Protein 4G4L (pdb70)

Sequence (38 aa):
ADEYKEEDQERRKRKKRGNADEYKEEDQERRKRKKRSG

Foldseek 3Di:
DVVPPVCVCVVCVVVVD/DVVVVVVVCVCVVCVVVVCVD

B-factor: mean 37.98, std 15.41, range [18.39, 120.56]

Secondary structure (DSSP, 8-state):
-----------------/-TTT-----------------

Solvent-accessible surface area: 4564 Å² total; per-residue (Å²): 107,144,181,138,128,168,65,87,65,47,212,123,131,110,126,184,152,82,154,90,91,123,136,112,154,76,95,53,71,221,121,143,103,153,92,122,93,111

Radius of gyration: 13.04 Å; Cα contacts (8 Å, |Δi|>4): 6; chains: 2; bounding box: 15×15×38 Å

Structure (mmCIF, N/CA/C/O backbone):
data_4G4L
#
_entry.id   4G4L
#
_cell.length_a   31.307
_cell.length_b   37.417
_cell.length_c   40.761
_cell.angle_alpha   90.000
_cell.angle_beta   90.000
_cell.angle_gamma   90.000
#
_symmetry.space_group_name_H-M   'P 21 21 2'
#
loop_
_entity.id
_entity.type
_entity.pdbx_description
1 polymer alpha4tbA6
2 non-polymer 'HEXAETHYLENE GLYCOL'
3 non-polymer 'ACETYL GROUP'
4 non-polymer DI(HYDROXYETHYL)ETHER
5 water water
#
loop_
_atom_site.group_PDB
_atom_site.id
_atom_site.type_symbol
_atom_site.label_atom_id
_atom_site.label_alt_id
_atom_site.label_comp_id
_atom_site.label_asym_id
_atom_site.label_entity_id
_atom_site.label_seq_id
_atom_site.pdbx_PDB_ins_code
_atom_site.Cartn_x
_atom_site.Cartn_y
_atom_site.Cartn_z
_atom_site.occupancy
_atom_site.B_iso_or_equiv
_atom_site.auth_seq_id
_atom_site.auth_comp_id
_atom_site.auth_asym_id
_atom_site.auth_atom_id
_atom_site.pdbx_PDB_model_num
ATOM 1 N N . ALA A 1 3 ? -4.638 -1.722 22.896 1.00 54.12 3 ALA A N 1
ATOM 2 C CA . ALA A 1 3 ? -5.414 -2.251 21.785 1.00 50.84 3 ALA A CA 1
ATOM 3 C C . ALA A 1 3 ? -6.713 -1.517 21.514 1.00 52.03 3 ALA A C 1
ATOM 4 O O . ALA A 1 3 ? -7.035 -1.267 2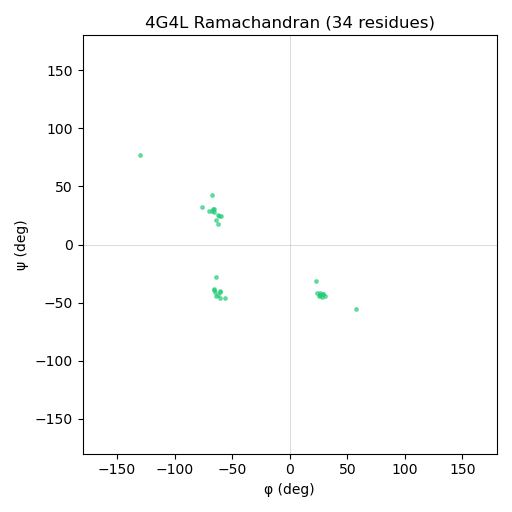0.355 1.00 48.22 3 ALA A O 1
ATOM 6 N N . ASP A 1 4 ? -7.475 -1.153 22.571 1.00 49.97 4 ASP A N 1
ATOM 7 C CA . ASP A 1 4 ? -8.749 -0.435 22.400 1.00 50.62 4 ASP A CA 1
ATOM 8 C C . ASP A 1 4 ? -8.578 0.916 21.698 1.00 53.28 4 ASP A C 1
ATOM 9 O O . ASP A 1 4 ? -9.372 1.261 20.824 1.00 52.76 4 ASP A O 1
ATOM 14 N N . GLU A 1 5 ? -7.521 1.655 22.051 1.00 49.54 5 GLU A N 1
ATOM 15 C CA . GLU A 1 5 ? -7.252 2.969 21.476 1.00 48.49 5 GLU A CA 1
ATOM 16 C C . GLU A 1 5 ? -6.684 2.934 20.066 1.00 44.91 5 GLU A C 1
ATOM 17 O O . GLU A 1 5 ? -6.667 3.968 19.396 1.00 44.79 5 GLU A O 1
ATOM 32 N N . TYR A 1 7 ? -7.614 0.323 17.816 1.00 33.48 7 TYR A N 1
ATOM 33 C CA . TYR A 1 7 ? -8.546 -0.372 16.919 1.00 31.31 7 TYR A CA 1
ATOM 34 C C . TYR A 1 7 ? -9.077 0.453 15.771 1.00 33.65 7 TYR A C 1
ATOM 35 O O . TYR A 1 7 ? -8.979 -0.010 14.632 1.00 30.97 7 TYR A O 1
ATOM 44 N N . LYS A 1 8 ? -9.686 1.621 16.052 1.00 33.83 8 LYS A N 1
ATOM 45 C CA . LYS A 1 8 ? -10.269 2.475 15.017 1.00 31.92 8 LYS A CA 1
ATOM 46 C C . LYS A 1 8 ? -9.230 2.848 13.958 1.00 33.48 8 LYS A C 1
ATOM 47 O O . LYS A 1 8 ? -9.525 2.717 12.776 1.00 32.10 8 LYS A O 1
ATOM 51 N N . GLU A 1 9 ? -8.012 3.253 14.382 1.00 30.54 9 GLU A N 1
ATOM 52 C CA . GLU A 1 9 ? -6.928 3.616 13.456 1.00 27.71 9 GLU A CA 1
ATOM 53 C C . GLU A 1 9 ? -6.540 2.406 12.611 1.00 28.52 9 GLU A C 1
ATOM 54 O O . GLU A 1 9 ? -6.476 2.510 11.399 1.00 24.60 9 GLU A O 1
ATOM 69 N N . GLU A 1 11 ? -8.173 -0.422 11.999 1.00 25.04 11 GLU A N 1
ATOM 70 C CA . GLU A 1 11 ? -9.306 -0.863 11.163 1.00 23.92 11 GLU A CA 1
ATOM 71 C C . GLU A 1 11 ? -9.382 0.022 9.920 1.00 25.96 11 GLU A C 1
ATOM 72 O O . GLU A 1 11 ? -9.558 -0.481 8.807 1.00 25.98 11 GLU A O 1
ATOM 78 N N . ASP A 1 12 ? -9.201 1.342 10.104 1.00 23.66 12 ASP A N 1
ATOM 79 C CA . ASP A 1 12 ? -9.223 2.275 8.980 1.00 23.54 12 ASP A CA 1
ATOM 80 C C . ASP A 1 12 ? -8.092 1.948 8.027 1.00 23.75 12 ASP A C 1
ATOM 81 O O . ASP A 1 12 ? -8.309 1.922 6.820 1.00 23.87 12 ASP A O 1
ATOM 95 N N . GLN A 1 14 ? -6.631 -0.992 7.617 1.00 19.79 14 GLN A N 1
ATOM 96 C CA . GLN A 1 14 ? -6.998 -2.253 6.949 1.00 18.39 14 GLN A CA 1
ATOM 97 C C . GLN A 1 14 ? -8.003 -1.968 5.809 1.00 20.50 14 GLN A C 1
ATOM 98 O O . GLN A 1 14 ? -7.848 -2.483 4.693 1.00 21.15 14 GLN A O 1
ATOM 104 N N . GLU A 1 15 ? -8.997 -1.103 6.077 1.00 21.56 15 GLU A N 1
ATOM 105 C CA . GLU A 1 15 ? -9.998 -0.755 5.072 1.00 21.62 15 GLU A CA 1
ATOM 106 C C . GLU A 1 15 ? -9.406 -0.024 3.886 1.00 23.27 15 GLU A C 1
ATOM 107 O O . GLU A 1 15 ? -9.831 -0.274 2.756 1.00 24.62 15 GLU A O 1
ATOM 113 N N . ARG A 1 16 ? -8.469 0.912 4.134 1.00 21.74 16 ARG A N 1
ATOM 114 C CA . ARG A 1 16 ? -7.835 1.655 3.047 1.00 22.39 16 ARG A CA 1
ATOM 115 C C . ARG A 1 16 ? -7.094 0.691 2.132 1.00 22.54 16 ARG A C 1
ATOM 116 O O . ARG A 1 16 ? -7.197 0.823 0.914 1.00 23.74 16 ARG A O 1
ATOM 133 N N . ARG A 1 18 ? -7.745 -2.495 1.735 1.00 20.00 18 ARG A N 1
ATOM 134 C CA . ARG A 1 18 ? -8.759 -3.316 1.079 1.00 20.94 18 ARG A CA 1
ATOM 135 C C . ARG A 1 18 ? -9.319 -2.592 -0.172 1.00 22.94 18 ARG A C 1
ATOM 136 O O . ARG A 1 18 ? -9.415 -3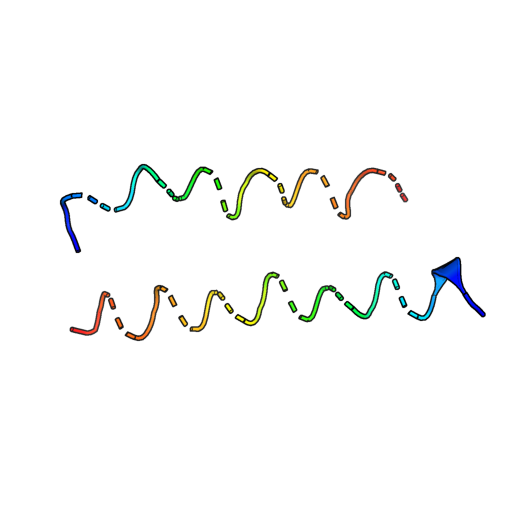.194 -1.244 1.00 25.15 18 ARG A O 1
ATOM 144 N N . LYS A 1 19 ? -9.606 -1.285 -0.050 1.00 21.94 19 LYS A N 1
ATOM 145 C CA . LYS A 1 19 ? -10.157 -0.510 -1.170 1.00 23.75 19 LYS A CA 1
ATOM 146 C C . LYS A 1 19 ? -9.136 -0.366 -2.281 1.00 26.46 19 LYS A C 1
ATOM 147 O O . LYS A 1 19 ? -9.506 -0.378 -3.452 1.00 27.32 19 LYS A O 1
ATOM 162 N N . ARG A 1 21 ? -6.680 -2.530 -3.040 1.00 25.19 21 ARG A N 1
ATOM 163 C 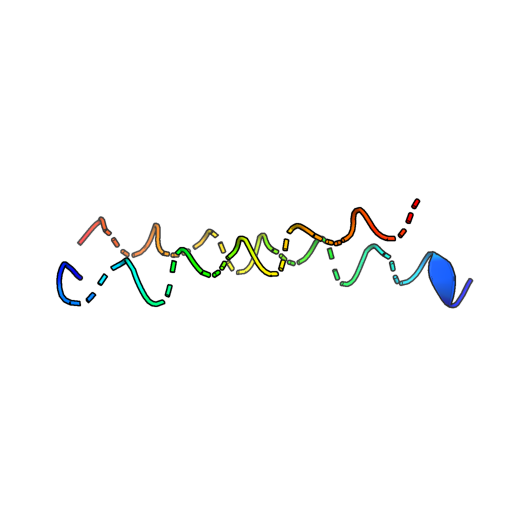CA . ARG A 1 21 ? -6.590 -3.820 -3.704 1.00 27.12 21 ARG A CA 1
ATOM 164 C C . ARG A 1 21 ? -7.706 -3.951 -4.744 1.00 32.62 21 ARG A C 1
ATOM 165 O O . ARG A 1 21 ? -7.450 -4.432 -5.862 1.00 33.75 21 ARG A O 1
ATOM 173 N N . LYS A 1 22 ? -8.936 -3.517 -4.383 1.00 30.04 22 LYS A N 1
ATOM 174 C CA . LYS A 1 22 ? -10.109 -3.611 -5.271 1.00 32.97 22 LYS A CA 1
ATOM 175 C C . LYS A 1 22 ? -9.963 -2.763 -6.519 1.00 38.93 22 LYS A C 1
ATOM 176 O O . LYS A 1 22 ? -10.523 -3.128 -7.570 1.00 42.63 22 LYS A O 1
ATOM 182 N N . LYS A 1 23 ? -9.195 -1.662 -6.432 1.00 36.14 23 LYS A N 1
ATOM 183 C CA . LYS A 1 23 ? -8.938 -0.775 -7.577 1.00 40.26 23 LYS A CA 1
ATOM 184 C C . LYS A 1 23 ? -8.088 -1.459 -8.650 1.00 49.48 23 LYS A C 1
ATOM 185 O O . LYS A 1 23 ? -8.278 -1.194 -9.840 1.00 53.11 23 LYS A O 1
ATOM 199 N N . ARG A 1 25 ? -8.380 -4.345 -9.696 1.00 53.78 25 ARG A N 1
ATOM 200 C CA . ARG A 1 25 ?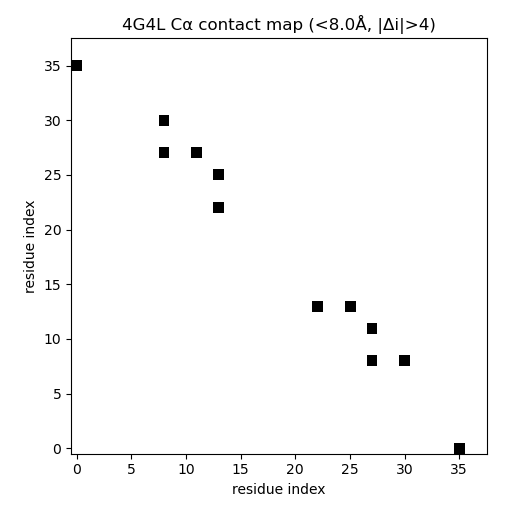 -9.268 -5.240 -10.448 1.00 89.73 25 ARG A CA 1
ATOM 201 C C . ARG A 1 25 ? -10.172 -4.470 -11.410 1.00 120.56 25 ARG A C 1
ATOM 202 O O . ARG A 1 25 ? -9.832 -3.375 -11.847 1.00 85.55 25 ARG A O 1
ATOM 204 N N . GLY B 1 1 ? 5.203 -9.891 -14.442 1.00 46.30 1 GLY B N 1
ATOM 205 C CA . GLY B 1 1 ? 4.446 -8.674 -14.709 1.00 45.14 1 GLY B CA 1
ATOM 206 C C . GLY B 1 1 ? 4.444 -7.717 -13.540 1.00 45.15 1 GLY B C 1
ATOM 207 O O . GLY B 1 1 ? 4.270 -8.136 -12.394 1.00 40.58 1 GLY B O 1
ATOM 208 N N . ASN B 1 2 ? 4.606 -6.415 -13.819 1.00 41.96 2 ASN B N 1
ATOM 209 C CA . ASN B 1 2 ? 4.600 -5.380 -12.783 1.00 40.65 2 ASN B CA 1
ATOM 210 C C . ASN B 1 2 ? 3.283 -5.305 -11.998 1.00 42.76 2 ASN B C 1
ATOM 211 O O . ASN B 1 2 ? 3.324 -5.249 -10.773 1.00 42.04 2 ASN B O 1
ATOM 216 N N . ALA B 1 3 ? 2.125 -5.325 -12.704 1.00 39.61 3 ALA B N 1
ATOM 217 C CA . ALA B 1 3 ? 0.782 -5.275 -12.114 1.00 38.13 3 ALA B CA 1
ATOM 218 C C . ALA B 1 3 ? 0.539 -6.498 -11.227 1.00 35.98 3 ALA B C 1
ATOM 219 O O . ALA B 1 3 ? -0.025 -6.361 -10.151 1.00 34.76 3 ALA B O 1
ATOM 221 N N . ASP B 1 4 ? 0.950 -7.696 -11.702 1.00 33.61 4 ASP B N 1
ATOM 222 C CA . ASP B 1 4 ? 0.800 -8.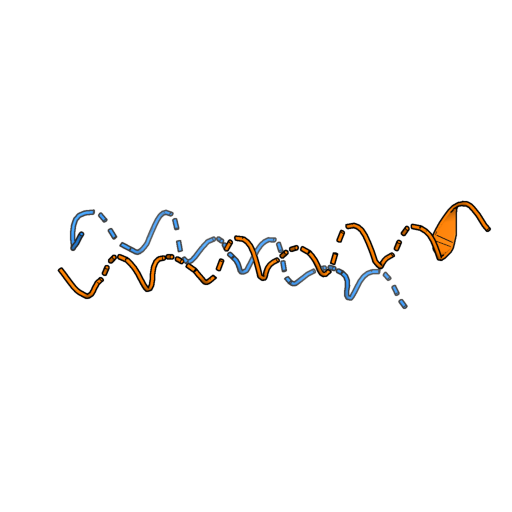932 -10.919 1.00 30.73 4 ASP B CA 1
ATOM 223 C C . ASP B 1 4 ? 1.629 -8.883 -9.652 1.00 30.91 4 ASP B C 1
ATOM 224 O O . ASP B 1 4 ? 1.125 -9.248 -8.585 1.00 28.35 4 ASP B O 1
ATOM 229 N N . GLU B 1 5 ? 2.897 -8.423 -9.744 1.00 27.98 5 GLU B N 1
ATOM 230 C CA . GLU B 1 5 ? 3.731 -8.301 -8.549 1.00 27.60 5 GLU B CA 1
ATOM 231 C C . GLU B 1 5 ? 3.184 -7.241 -7.585 1.00 30.28 5 GLU B C 1
ATOM 232 O O . GLU B 1 5 ? 3.281 -7.424 -6.381 1.00 28.80 5 GLU B O 1
ATOM 247 N N . TYR B 1 7 ? -0.104 -6.456 -7.247 1.00 27.90 7 TYR B N 1
ATOM 248 C CA . TYR B 1 7 ? -1.281 -7.091 -6.643 1.00 28.97 7 TYR B CA 1
ATOM 249 C C . TYR B 1 7 ? -0.872 -8.039 -5.521 1.00 29.14 7 TYR B C 1
ATOM 250 O O . TYR B 1 7 ? -1.447 -7.986 -4.424 1.00 27.24 7 TYR B O 1
ATOM 259 N N . LYS B 1 8 ? 0.171 -8.857 -5.763 1.00 24.98 8 LYS B N 1
ATOM 260 C CA . LYS B 1 8 ? 0.631 -9.811 -4.746 1.00 23.15 8 LYS B CA 1
ATOM 261 C C . LYS B 1 8 ? 1.199 -9.080 -3.542 1.00 23.87 8 LYS B C 1
ATOM 262 O O . LYS B 1 8 ? 0.945 -9.482 -2.408 1.00 23.39 8 LYS B O 1
ATOM 268 N N . GLU B 1 9 ? 1.933 -7.983 -3.785 1.00 21.69 9 GLU B N 1
ATOM 269 C CA . GLU B 1 9 ? 2.502 -7.211 -2.684 1.00 21.63 9 GLU B CA 1
ATOM 270 C C . GLU B 1 9 ? 1.379 -6.578 -1.858 1.00 23.77 9 GLU B C 1
ATOM 271 O O . GLU B 1 9 ? 1.462 -6.587 -0.620 1.00 23.07 9 GLU B O 1
ATOM 286 N N . GLU B 1 11 ? -1.706 -7.750 -1.501 1.00 21.27 11 GLU B N 1
ATOM 287 C CA . GLU B 1 11 ? -2.319 -8.847 -0.749 1.00 21.85 11 GLU B CA 1
ATOM 288 C C . GLU B 1 11 ? -1.440 -9.164 0.482 1.00 23.86 11 GLU B C 1
ATOM 289 O O . GLU B 1 11 ? -1.962 -9.400 1.577 1.00 24.31 11 GLU B O 1
ATOM 295 N N . ASP B 1 12 ? -0.111 -9.180 0.303 1.00 21.11 12 ASP B N 1
ATOM 296 C CA . ASP B 1 12 ? 0.804 -9.484 1.416 1.00 20.63 12 ASP B CA 1
ATOM 297 C C . ASP B 1 12 ? 0.753 -8.389 2.483 1.00 21.36 12 ASP B C 1
ATOM 298 O O . ASP B 1 12 ? 0.787 -8.713 3.668 1.00 22.09 12 ASP B O 1
ATOM 312 N N . GLN B 1 14 ? -1.901 -6.546 3.172 1.00 19.62 14 GLN B N 1
ATOM 313 C CA . GLN B 1 14 ? -3.160 -6.760 3.898 1.00 19.37 14 GLN B CA 1
ATOM 314 C C . GLN B 1 14 ? -2.954 -7.831 4.980 1.00 21.40 14 GLN B C 1
ATOM 315 O O . GLN B 1 14 ? -3.394 -7.649 6.123 1.00 22.95 14 GLN B O 1
ATOM 321 N N . GLU B 1 15 ? -2.286 -8.944 4.619 1.00 20.51 15 GLU B N 1
ATOM 322 C CA . GLU B 1 15 ? -2.045 -10.031 5.540 1.00 22.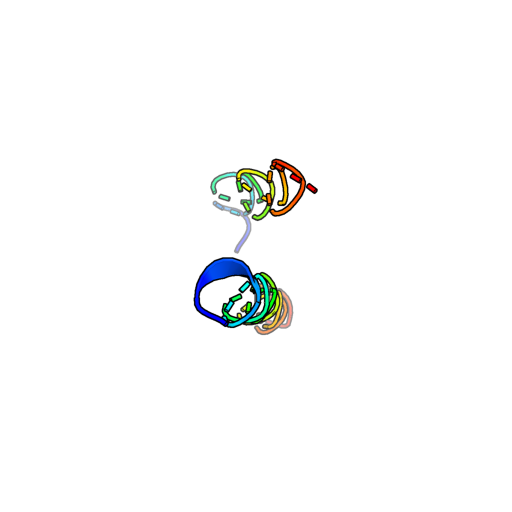65 15 GLU B CA 1
ATOM 323 C C . GLU B 1 15 ? -1.113 -9.628 6.679 1.00 23.80 15 GLU B C 1
ATOM 324 O O . GLU B 1 15 ? -1.352 -10.029 7.826 1.00 23.80 15 GLU B O 1
ATOM 330 N N . ARG B 1 16 ? -0.084 -8.817 6.383 1.00 22.43 16 ARG B N 1
ATOM 331 C CA . ARG B 1 16 ? 0.826 -8.331 7.398 1.00 22.48 16 ARG B CA 1
ATOM 332 C C . ARG B 1 16 ? 0.024 -7.529 8.446 1.00 23.43 16 ARG B C 1
ATOM 333 O O . ARG B 1 16 ?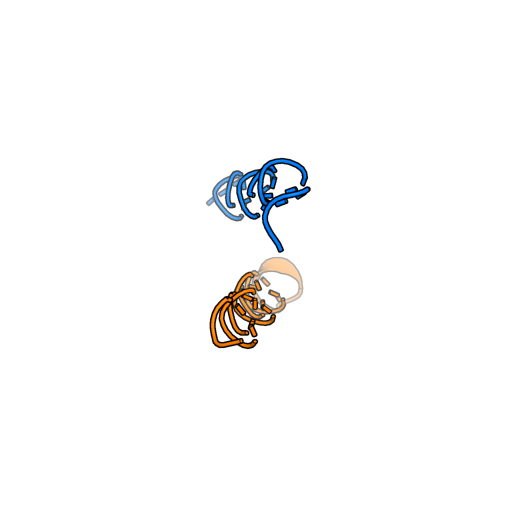 0.251 -7.700 9.645 1.00 24.38 16 ARG B O 1
ATOM 350 N N . ARG B 1 18 ? -3.243 -7.924 9.102 1.00 21.35 18 ARG B N 1
ATOM 351 C CA . ARG B 1 18 ? -4.092 -8.869 9.832 1.00 22.19 18 ARG B CA 1
ATOM 352 C C . ARG B 1 18 ? -3.335 -9.560 10.948 1.00 27.10 18 ARG B C 1
ATOM 353 O O . ARG B 1 18 ? -3.857 -9.702 12.067 1.00 28.14 18 ARG B O 1
ATOM 361 N N . LYS B 1 19 ? -2.098 -9.981 10.652 1.00 24.92 19 LYS B N 1
ATOM 362 C CA . LYS B 1 19 ? -1.277 -10.693 11.653 1.00 26.21 19 LYS B CA 1
ATOM 363 C C . LYS B 1 19 ? -0.829 -9.757 12.770 1.00 29.22 19 LYS B C 1
ATOM 364 O O . LYS B 1 19 ? -0.826 -10.156 13.939 1.00 30.64 19 LYS B O 1
ATOM 379 N N . ARG B 1 21 ? -2.463 -7.086 13.834 1.00 27.33 21 ARG B N 1
ATOM 380 C CA . ARG B 1 21 ? -3.692 -6.865 14.605 1.00 28.28 21 ARG B CA 1
ATOM 381 C C . ARG B 1 21 ? -4.069 -8.047 15.471 1.00 33.68 21 ARG B C 1
ATOM 382 O O . ARG B 1 21 ? -4.468 -7.838 16.611 1.00 36.57 21 ARG B O 1
ATOM 390 N N . LYS B 1 22 ? -3.930 -9.281 14.935 1.00 30.53 22 LYS B N 1
ATOM 391 C CA . LYS B 1 22 ? -4.207 -10.520 15.680 1.00 32.97 22 LYS B CA 1
ATOM 392 C C . LYS B 1 22 ? -3.278 -10.609 16.897 1.00 40.11 22 LYS B C 1
ATOM 393 O O . LYS B 1 22 ? -3.736 -10.989 17.979 1.00 40.77 22 LYS B O 1
ATOM 399 N N . LYS B 1 23 ? -1.992 -10.218 16.740 1.00 36.18 23 LYS B N 1
ATOM 400 C CA . LYS B 1 23 ? -1.010 -10.218 17.841 1.00 39.71 23 LYS B CA 1
ATOM 401 C C . LYS B 1 23 ? -1.376 -9.231 18.961 1.00 43.39 23 LYS B C 1
ATOM 402 O O . LYS B 1 23 ? -1.266 -9.578 20.145 1.00 45.82 23 LYS B O 1
ATOM 413 N N . ARG B 1 25 ? -4.495 -7.998 19.574 1.00 43.72 25 ARG B N 1
ATOM 414 C CA . ARG B 1 25 ? -5.778 -8.459 20.127 1.00 46.40 25 ARG B CA 1
ATOM 415 C C . ARG B 1 25 ? -5.578 -9.666 21.042 1.00 54.46 25 ARG B C 1
ATOM 416 O O . ARG B 1 25 ? -6.330 -9.849 22.004 1.00 57.16 25 ARG B O 1
ATOM 420 N N . SER B 1 26 ? -4.564 -10.493 20.736 1.00 51.84 26 SER B N 1
ATOM 421 C CA . SER B 1 26 ? -4.233 -11.664 21.542 1.00 55.91 26 SER B CA 1
ATOM 422 C C . SER B 1 26 ? -2.721 -11.673 21.858 1.00 61.44 26 SER B C 1
ATOM 423 O O . SER B 1 26 ? -1.962 -12.391 21.198 1.00 60.00 26 SER B O 1
ATOM 426 N N . GLY B 1 27 ? -2.253 -10.841 22.830 1.00 59.98 27 GLY B N 1
ATOM 427 C CA . GLY B 1 27 ? -3.034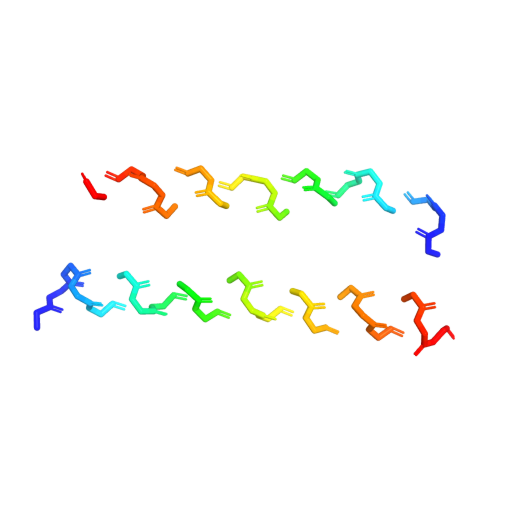 -9.916 23.660 1.00 82.76 27 GLY B CA 1
ATOM 428 C C . GLY B 1 27 ? -2.143 -8.817 24.235 1.00 117.16 27 GLY B C 1
ATOM 429 O O . GLY B 1 27 ? -1.318 -9.083 25.109 1.00 86.54 27 GLY B O 1
#